Protein AF-A0A1C6E8L9-F1 (afdb_monomer_lite)

Structure (mmCIF, N/CA/C/O backbone):
data_AF-A0A1C6E8L9-F1
#
_entry.id   AF-A0A1C6E8L9-F1
#
loop_
_atom_site.group_PDB
_atom_site.id
_atom_site.type_symbol
_atom_site.label_atom_id
_atom_site.label_alt_id
_atom_site.label_comp_id
_atom_site.label_asym_id
_atom_site.label_entity_id
_atom_site.label_seq_id
_atom_site.pdbx_PDB_ins_code
_atom_site.Cartn_x
_atom_site.Cartn_y
_atom_site.Cartn_z
_atom_site.occupancy
_atom_site.B_iso_or_equiv
_atom_site.auth_seq_id
_atom_site.auth_comp_id
_atom_site.auth_asym_id
_atom_site.auth_atom_id
_atom_site.pdbx_PDB_model_num
ATOM 1 N N . MET A 1 1 ? -24.339 -8.749 -6.313 1.00 32.72 1 MET A N 1
ATOM 2 C CA . MET A 1 1 ? -23.671 -8.053 -7.428 1.00 32.72 1 MET A CA 1
ATOM 3 C C . MET A 1 1 ? -22.380 -7.524 -6.845 1.00 32.72 1 MET A C 1
ATOM 5 O O . MET A 1 1 ? -22.466 -6.809 -5.859 1.00 32.72 1 MET A O 1
ATOM 9 N N . ALA A 1 2 ? -21.226 -7.994 -7.317 1.00 40.34 2 ALA A N 1
ATOM 10 C CA . ALA A 1 2 ? -19.949 -7.449 -6.871 1.00 40.34 2 ALA A CA 1
ATOM 11 C C . ALA A 1 2 ? -19.791 -6.093 -7.561 1.00 40.34 2 ALA A C 1
ATOM 13 O O . ALA A 1 2 ? -19.711 -6.028 -8.787 1.00 40.34 2 ALA A O 1
ATOM 14 N N . GLU A 1 3 ? -19.892 -5.025 -6.783 1.00 45.06 3 GLU A N 1
ATOM 15 C CA . GLU A 1 3 ? -19.694 -3.667 -7.262 1.00 45.06 3 GLU A CA 1
ATOM 16 C C . GLU A 1 3 ? -18.187 -3.487 -7.452 1.00 45.06 3 GLU A C 1
ATOM 18 O O . GLU A 1 3 ? -17.420 -3.449 -6.494 1.00 45.06 3 GLU A O 1
ATOM 23 N N . ILE A 1 4 ? -17.755 -3.512 -8.713 1.00 48.84 4 ILE A N 1
ATOM 24 C CA . ILE A 1 4 ? -16.381 -3.204 -9.105 1.00 48.84 4 ILE A CA 1
ATOM 25 C C . ILE A 1 4 ? -16.209 -1.713 -8.827 1.00 48.84 4 ILE A C 1
ATOM 27 O O . ILE A 1 4 ? -16.719 -0.880 -9.578 1.00 48.84 4 ILE A O 1
ATOM 31 N N . ILE A 1 5 ? -15.562 -1.381 -7.709 1.00 51.97 5 ILE A N 1
ATOM 32 C CA . ILE A 1 5 ? -15.226 -0.002 -7.363 1.00 51.97 5 ILE A CA 1
ATOM 33 C C . ILE A 1 5 ? -14.360 0.550 -8.499 1.00 51.97 5 ILE A C 1
ATOM 35 O O . ILE A 1 5 ? -13.310 -0.000 -8.831 1.00 51.97 5 ILE A O 1
ATOM 39 N N . ALA A 1 6 ? -14.851 1.609 -9.142 1.00 41.75 6 ALA A N 1
ATOM 40 C CA . ALA A 1 6 ? -14.147 2.298 -10.209 1.00 41.75 6 ALA A CA 1
ATOM 41 C C . ALA A 1 6 ? -12.843 2.890 -9.653 1.00 41.75 6 ALA A C 1
ATOM 43 O O . ALA A 1 6 ? -12.856 3.797 -8.823 1.00 41.75 6 ALA A O 1
ATOM 44 N N . PHE A 1 7 ? -11.726 2.350 -10.134 1.00 47.88 7 PHE A N 1
ATOM 45 C CA . PHE A 1 7 ? -10.351 2.596 -9.695 1.00 47.88 7 PHE A CA 1
ATOM 46 C C . PHE A 1 7 ? -9.815 3.954 -10.199 1.00 47.88 7 PHE A C 1
ATOM 48 O O . PHE A 1 7 ? -8.829 4.023 -10.924 1.00 47.88 7 PHE A O 1
ATOM 55 N N . GLY A 1 8 ? -10.538 5.037 -9.908 1.00 47.56 8 GLY A N 1
ATOM 56 C CA . GLY A 1 8 ? -10.140 6.414 -10.240 1.00 47.56 8 GLY A CA 1
ATOM 57 C C . GLY A 1 8 ? -10.054 7.339 -9.024 1.00 47.56 8 GLY A C 1
ATOM 58 O O . GLY A 1 8 ? -9.501 8.428 -9.120 1.00 47.56 8 GLY A O 1
ATOM 59 N N . ALA A 1 9 ? -10.583 6.900 -7.883 1.00 56.69 9 ALA A N 1
ATOM 60 C CA . ALA A 1 9 ? -10.431 7.547 -6.592 1.00 56.69 9 ALA A CA 1
ATOM 61 C C . ALA A 1 9 ? -10.229 6.436 -5.563 1.00 56.69 9 ALA A C 1
ATOM 63 O O . ALA A 1 9 ? -11.107 5.584 -5.412 1.00 56.69 9 ALA A O 1
ATOM 64 N N . SER A 1 10 ? -9.073 6.415 -4.900 1.00 64.81 10 SER A N 1
ATOM 65 C CA . SER A 1 10 ? -8.866 5.544 -3.746 1.00 64.81 10 SER A CA 1
ATOM 66 C C . SER A 1 10 ? -9.991 5.822 -2.740 1.00 64.81 10 SER A C 1
ATOM 68 O O . SER A 1 10 ? -10.253 6.994 -2.449 1.00 64.81 10 SER A O 1
ATOM 70 N N . PRO A 1 11 ? -10.720 4.797 -2.271 1.00 75.38 11 PRO A N 1
ATOM 71 C CA . PRO A 1 11 ? -11.752 4.984 -1.267 1.00 75.38 11 PRO A CA 1
ATOM 72 C C . PRO A 1 11 ? -11.134 5.578 0.001 1.00 75.38 11 PRO A C 1
ATOM 74 O O . PRO A 1 11 ? -10.011 5.244 0.373 1.00 75.38 11 PRO A O 1
ATOM 77 N N . ASP A 1 12 ? -11.875 6.476 0.642 1.00 85.12 12 ASP A N 1
ATOM 78 C CA . ASP A 1 12 ? -11.463 7.095 1.898 1.00 85.12 12 ASP A CA 1
ATOM 79 C C . ASP A 1 12 ? -11.487 6.039 3.016 1.00 85.12 12 ASP A C 1
ATOM 81 O O . ASP A 1 12 ? -12.548 5.525 3.380 1.00 85.12 12 ASP A O 1
ATOM 85 N N . LEU A 1 13 ? -10.306 5.681 3.525 1.00 88.94 13 LEU A N 1
ATOM 86 C CA . LEU A 1 13 ? -10.141 4.645 4.544 1.00 88.94 13 LEU A CA 1
ATOM 87 C C . LEU A 1 13 ? -10.745 5.057 5.893 1.00 88.94 13 LEU A C 1
ATOM 89 O O . LEU A 1 13 ? -11.160 4.191 6.663 1.00 88.94 13 LEU A O 1
ATOM 93 N N . ASP A 1 14 ? -10.856 6.361 6.171 1.00 87.38 14 ASP A N 1
ATOM 94 C CA . ASP A 1 14 ? -11.329 6.866 7.463 1.00 87.38 14 ASP A CA 1
ATOM 95 C C . ASP A 1 14 ? -12.825 6.640 7.680 1.00 87.38 14 ASP A C 1
ATOM 97 O O . ASP A 1 14 ? -13.279 6.526 8.823 1.00 87.38 14 ASP A O 1
ATOM 101 N N . VAL A 1 15 ? -13.590 6.554 6.589 1.00 89.88 15 VAL A N 1
ATOM 102 C CA . VAL A 1 15 ? -15.046 6.347 6.616 1.00 89.88 15 VAL A CA 1
ATOM 103 C C . VAL A 1 15 ? -15.451 4.880 6.488 1.00 89.88 15 VAL A C 1
ATOM 105 O O . VAL A 1 15 ? -16.620 4.547 6.700 1.00 89.88 15 VAL A O 1
ATOM 108 N N . MET A 1 16 ? -14.517 4.002 6.122 1.00 92.06 16 MET A N 1
ATOM 109 C CA . MET A 1 16 ? -14.787 2.581 5.943 1.00 92.06 16 MET A CA 1
ATOM 110 C C . MET A 1 16 ? -14.877 1.871 7.292 1.00 92.06 16 MET A C 1
ATOM 112 O O . MET A 1 16 ? -14.066 2.074 8.192 1.00 92.06 16 MET A O 1
ATOM 116 N N . ASP A 1 17 ? -15.866 0.988 7.429 1.00 93.50 17 ASP A N 1
ATOM 117 C CA . ASP A 1 17 ? -15.915 0.095 8.580 1.00 93.50 17 ASP A CA 1
ATOM 118 C C . ASP A 1 17 ? -14.879 -1.036 8.453 1.00 93.50 17 ASP A C 1
ATOM 120 O O . ASP A 1 17 ? -14.337 -1.324 7.384 1.00 93.50 17 ASP A O 1
ATOM 124 N N . ARG A 1 18 ? -14.621 -1.729 9.565 1.00 93.75 18 ARG A N 1
ATOM 125 C CA . ARG A 1 18 ? -13.660 -2.841 9.627 1.00 93.75 18 ARG A CA 1
ATOM 126 C C . ARG A 1 18 ? -13.937 -3.940 8.595 1.00 93.75 18 ARG A C 1
ATOM 128 O O . ARG A 1 18 ? -12.996 -4.562 8.099 1.00 93.75 18 ARG A O 1
ATOM 135 N N . GLN A 1 19 ? -15.205 -4.214 8.284 1.00 95.00 19 GLN A N 1
ATOM 136 C CA . GLN A 1 19 ? -15.564 -5.243 7.309 1.00 95.00 19 GLN A CA 1
ATOM 137 C C . GLN A 1 19 ? -15.210 -4.788 5.889 1.00 95.00 19 GLN A C 1
ATOM 139 O O . GLN A 1 19 ? -14.638 -5.568 5.126 1.00 95.00 19 GLN A O 1
ATOM 144 N N . ALA A 1 20 ? -15.505 -3.533 5.556 1.00 93.62 20 ALA A N 1
ATOM 145 C CA . ALA A 1 20 ? -15.147 -2.908 4.295 1.00 93.62 20 ALA A CA 1
ATOM 146 C C . ALA A 1 20 ? -13.623 -2.818 4.131 1.00 93.62 20 ALA A C 1
ATOM 148 O O . ALA A 1 20 ? -13.115 -3.209 3.083 1.00 93.62 20 ALA A O 1
ATOM 149 N N . LEU A 1 21 ? -12.890 -2.403 5.171 1.00 95.44 21 LEU A N 1
ATOM 150 C CA . LEU A 1 21 ? -11.422 -2.371 5.174 1.00 95.44 21 LEU A CA 1
ATOM 151 C C . LEU A 1 21 ? -10.835 -3.766 4.930 1.00 95.44 21 LEU A C 1
ATOM 153 O O . LEU A 1 21 ? -9.979 -3.941 4.071 1.00 95.44 21 LEU A O 1
ATOM 157 N N . THR A 1 22 ? -11.358 -4.794 5.606 1.00 95.81 22 THR A N 1
ATOM 158 C CA . THR A 1 22 ? -10.901 -6.182 5.409 1.00 95.81 22 THR A CA 1
ATOM 159 C C . THR A 1 22 ? -11.168 -6.675 3.984 1.00 95.81 22 THR A C 1
ATOM 161 O O . THR A 1 22 ? -10.326 -7.346 3.383 1.00 95.81 22 THR A O 1
ATOM 164 N N . ALA A 1 23 ? -12.339 -6.355 3.424 1.00 95.31 23 ALA A N 1
ATOM 165 C CA . ALA A 1 23 ? -12.675 -6.708 2.048 1.00 95.31 23 ALA A CA 1
ATOM 166 C C . ALA A 1 23 ? -11.775 -5.980 1.041 1.00 95.31 23 ALA A C 1
ATOM 168 O O . ALA A 1 23 ? -11.356 -6.581 0.050 1.00 95.31 23 ALA A O 1
ATOM 169 N N . TYR A 1 24 ? -11.447 -4.717 1.316 1.00 93.94 24 TYR A N 1
ATOM 170 C CA . TYR A 1 24 ? -10.581 -3.915 0.467 1.00 93.94 24 TYR A CA 1
ATOM 171 C C . TYR A 1 24 ? -9.128 -4.385 0.523 1.00 93.94 24 TYR A C 1
ATOM 173 O O . TYR A 1 24 ? -8.537 -4.627 -0.524 1.00 93.94 24 TYR A O 1
ATOM 181 N N . LEU A 1 25 ? -8.599 -4.691 1.710 1.00 95.94 25 LEU A N 1
ATOM 182 C CA . LEU A 1 25 ? -7.291 -5.331 1.869 1.00 95.94 25 LEU A CA 1
ATOM 183 C C . LEU A 1 25 ? -7.193 -6.644 1.077 1.00 95.94 25 LEU A C 1
ATOM 185 O O . LEU A 1 25 ? -6.180 -6.929 0.443 1.00 95.94 25 LEU A O 1
ATOM 189 N N . ALA A 1 26 ? -8.257 -7.454 1.081 1.00 96.56 26 ALA A N 1
ATOM 190 C CA . ALA A 1 26 ? -8.303 -8.692 0.307 1.00 96.56 26 ALA A CA 1
ATOM 191 C C . ALA A 1 26 ? -8.351 -8.461 -1.216 1.00 96.56 26 ALA A C 1
ATOM 193 O O . ALA A 1 26 ? -7.971 -9.352 -1.976 1.00 96.56 26 ALA A O 1
ATOM 194 N N . GLU A 1 27 ? -8.843 -7.311 -1.681 1.00 95.00 27 GLU A N 1
ATOM 195 C CA . GLU A 1 27 ? -8.752 -6.893 -3.085 1.00 95.00 27 GLU A CA 1
ATOM 196 C C . GLU A 1 27 ? -7.332 -6.432 -3.425 1.00 95.00 27 GLU A C 1
ATOM 198 O O . GLU A 1 27 ? -6.755 -6.946 -4.381 1.00 95.00 27 GLU A O 1
ATOM 203 N N . ILE A 1 28 ? -6.738 -5.555 -2.608 1.00 95.25 28 ILE A N 1
ATOM 204 C CA . ILE A 1 28 ? -5.368 -5.057 -2.811 1.00 95.25 28 ILE A CA 1
ATOM 205 C C . ILE A 1 28 ? -4.368 -6.214 -2.856 1.00 95.25 28 ILE A C 1
ATOM 207 O O . ILE A 1 28 ? -3.619 -6.339 -3.820 1.00 95.25 28 ILE A O 1
ATOM 211 N N . ARG A 1 29 ? -4.445 -7.158 -1.910 1.00 96.12 29 ARG A N 1
ATOM 212 C CA . ARG A 1 29 ? -3.592 -8.360 -1.907 1.00 96.12 29 ARG A CA 1
ATOM 213 C C . ARG A 1 29 ? -3.770 -9.241 -3.143 1.00 96.12 29 ARG A C 1
ATOM 215 O O . ARG A 1 29 ? -2.808 -9.841 -3.608 1.00 96.12 29 ARG A O 1
ATOM 222 N N . ARG A 1 30 ? -4.990 -9.340 -3.686 1.00 96.31 30 ARG A N 1
ATOM 223 C CA . ARG A 1 30 ? -5.230 -10.073 -4.942 1.00 96.31 30 ARG A CA 1
ATOM 224 C C . ARG A 1 30 ? -4.610 -9.359 -6.136 1.00 96.31 30 ARG A C 1
ATOM 226 O O . ARG A 1 30 ? -4.139 -10.031 -7.048 1.00 96.31 30 ARG A O 1
ATOM 233 N N . ARG A 1 31 ? -4.611 -8.026 -6.133 1.00 94.12 31 ARG A N 1
ATOM 234 C CA . ARG A 1 31 ? -3.979 -7.231 -7.184 1.00 94.12 31 ARG A CA 1
ATOM 235 C C . ARG A 1 31 ? -2.461 -7.328 -7.131 1.00 94.12 31 ARG A C 1
ATOM 237 O O . ARG A 1 31 ? -1.885 -7.562 -8.182 1.00 94.12 31 ARG A O 1
ATOM 244 N N . ILE A 1 32 ? -1.861 -7.229 -5.944 1.00 95.69 32 ILE A N 1
ATOM 245 C CA . ILE A 1 32 ? -0.420 -7.446 -5.742 1.00 95.69 32 ILE A CA 1
ATOM 246 C C . ILE A 1 32 ? -0.026 -8.818 -6.291 1.00 95.69 32 ILE A C 1
ATOM 248 O O . ILE A 1 32 ? 0.774 -8.890 -7.208 1.00 95.69 32 ILE A O 1
ATOM 252 N N . ALA A 1 33 ? -0.713 -9.891 -5.883 1.00 96.69 33 ALA A N 1
ATOM 253 C CA . ALA A 1 33 ? -0.414 -11.231 -6.393 1.00 96.69 33 ALA A CA 1
ATOM 254 C C . ALA A 1 33 ? -0.535 -11.347 -7.929 1.00 96.69 33 ALA A C 1
ATOM 256 O O . ALA A 1 33 ? 0.256 -12.032 -8.571 1.00 96.69 33 ALA A O 1
ATOM 257 N N . ALA A 1 34 ? -1.518 -10.677 -8.539 1.00 95.75 34 ALA A N 1
ATOM 258 C CA . ALA A 1 34 ? -1.658 -10.643 -9.995 1.00 95.75 34 ALA A CA 1
ATOM 259 C C . ALA A 1 34 ? -0.586 -9.777 -10.685 1.00 95.75 34 ALA A C 1
ATOM 261 O O . ALA A 1 34 ? -0.290 -9.988 -11.863 1.00 95.75 34 ALA A O 1
ATOM 262 N N . LEU A 1 35 ? -0.051 -8.780 -9.981 1.00 94.75 35 LEU A N 1
ATOM 263 C CA . LEU A 1 35 ? 1.036 -7.926 -10.436 1.00 94.75 35 LEU A CA 1
ATOM 264 C C . LEU A 1 35 ? 2.371 -8.680 -10.343 1.00 94.75 35 LEU A C 1
ATOM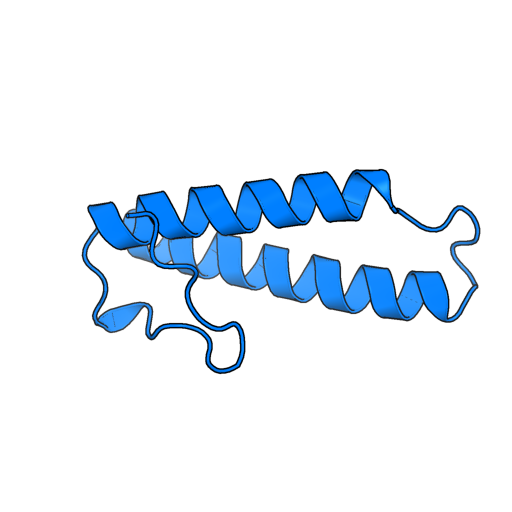 266 O O . LEU A 1 35 ? 3.124 -8.656 -11.311 1.00 94.75 35 LEU A O 1
ATOM 270 N N . ASP A 1 36 ? 2.600 -9.447 -9.277 1.00 95.88 36 ASP A N 1
ATOM 271 C CA . ASP A 1 36 ? 3.767 -10.323 -9.087 1.00 95.88 36 ASP A CA 1
ATOM 272 C C . ASP A 1 36 ? 3.894 -11.368 -10.198 1.00 95.88 36 ASP A C 1
ATOM 274 O O . ASP A 1 36 ? 4.968 -11.592 -10.747 1.00 95.88 36 ASP A O 1
ATOM 278 N N . GLU A 1 37 ? 2.777 -11.973 -10.614 1.00 96.44 37 GLU A N 1
ATOM 279 C CA . GLU A 1 37 ? 2.758 -12.902 -11.756 1.00 96.44 37 GLU A CA 1
ATOM 280 C C . GLU A 1 37 ? 3.191 -12.246 -13.079 1.00 96.44 37 GLU A C 1
ATOM 282 O O . GLU A 1 37 ? 3.494 -12.935 -14.057 1.00 96.44 37 GLU A O 1
ATOM 287 N N . ARG A 1 38 ? 3.188 -10.912 -13.128 1.00 94.19 38 ARG A N 1
ATOM 288 C CA . ARG A 1 38 ? 3.528 -10.090 -14.289 1.00 94.19 38 ARG A CA 1
ATOM 289 C C . ARG A 1 38 ? 4.826 -9.306 -14.088 1.00 94.19 38 ARG A C 1
ATOM 291 O O . ARG A 1 38 ? 5.085 -8.409 -14.891 1.00 94.19 38 ARG A O 1
ATOM 298 N N . GLU A 1 39 ? 5.618 -9.643 -13.067 1.00 95.81 39 GLU A N 1
ATOM 299 C CA . GLU A 1 39 ? 6.923 -9.034 -12.805 1.00 95.81 39 GLU A CA 1
ATOM 300 C C . GLU A 1 39 ? 7.806 -9.084 -14.069 1.00 95.81 39 GLU A C 1
ATOM 302 O O . GLU A 1 39 ? 8.032 -10.159 -14.643 1.00 95.81 39 GLU A O 1
ATOM 307 N N . PRO A 1 40 ? 8.308 -7.933 -14.550 1.00 96.06 40 PRO A N 1
ATOM 308 C CA . PRO A 1 40 ? 9.208 -7.907 -15.693 1.00 96.06 40 PRO A CA 1
A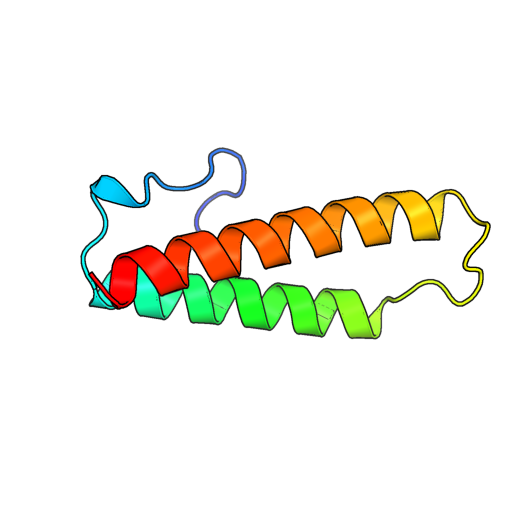TOM 309 C C . PRO A 1 40 ? 10.562 -8.541 -15.361 1.00 96.06 40 PRO A C 1
ATOM 311 O O . PRO A 1 40 ? 11.269 -8.097 -14.464 1.00 96.06 40 PRO A O 1
ATOM 314 N N . GLU A 1 41 ? 10.996 -9.512 -16.170 1.00 93.75 41 GLU A N 1
ATOM 315 C CA . GLU A 1 41 ? 12.290 -10.193 -15.977 1.00 93.75 41 GLU A CA 1
ATOM 316 C C . GLU A 1 41 ? 13.497 -9.235 -16.023 1.00 93.75 41 GLU A C 1
A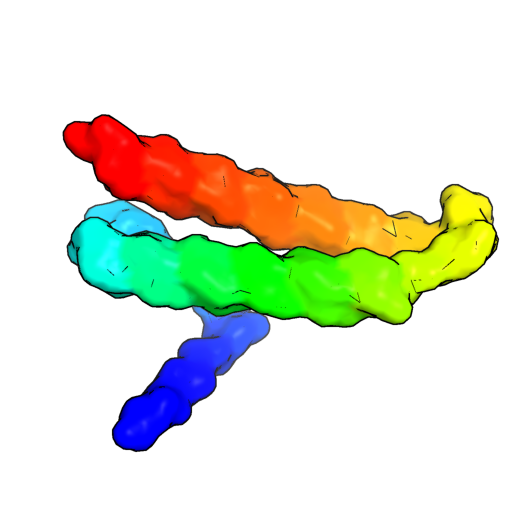TOM 318 O O . GLU A 1 41 ? 14.557 -9.511 -15.457 1.00 93.75 41 GLU A O 1
ATOM 323 N N . ASN A 1 42 ? 13.364 -8.116 -16.743 1.00 95.12 42 ASN A N 1
ATOM 324 C CA . ASN A 1 42 ? 14.413 -7.112 -16.851 1.00 95.12 42 ASN A CA 1
ATOM 325 C C . ASN A 1 42 ? 14.223 -5.998 -15.817 1.00 95.12 42 ASN A C 1
ATOM 327 O O . ASN A 1 42 ? 13.588 -4.983 -16.102 1.00 95.12 42 ASN A O 1
ATOM 331 N N . MET A 1 43 ? 14.909 -6.147 -14.687 1.00 91.94 43 MET A N 1
ATOM 332 C CA . MET A 1 43 ? 14.942 -5.190 -13.572 1.00 91.94 43 MET A CA 1
ATOM 333 C C . MET A 1 43 ? 15.544 -3.811 -13.902 1.00 91.94 43 MET A C 1
ATOM 335 O O . MET A 1 43 ? 15.592 -2.939 -13.047 1.00 91.94 43 MET A O 1
ATOM 339 N N . SER A 1 44 ? 16.067 -3.608 -15.115 1.00 93.81 44 SER A N 1
ATOM 340 C CA . SER A 1 44 ? 16.586 -2.310 -15.586 1.00 93.81 44 SER A CA 1
ATOM 341 C C . SER A 1 44 ? 15.730 -1.682 -16.687 1.00 93.81 44 SER A C 1
ATOM 343 O O . SER A 1 44 ? 16.161 -0.742 -17.356 1.00 93.81 44 SER A O 1
ATOM 345 N N . SER A 1 45 ? 14.560 -2.264 -16.953 1.00 95.31 45 SER A N 1
ATOM 346 C CA . SER A 1 45 ? 13.633 -1.762 -17.960 1.00 95.31 45 SER A CA 1
ATOM 347 C C . SER A 1 45 ? 12.645 -0.773 -17.357 1.00 95.31 45 SER A C 1
ATOM 349 O O . SER A 1 45 ? 12.210 -0.948 -16.228 1.00 95.31 45 SER A O 1
ATOM 351 N N . GLU A 1 46 ? 12.206 0.188 -18.166 1.00 96.25 46 GLU A N 1
ATOM 352 C CA . GLU A 1 46 ? 11.121 1.115 -17.813 1.00 96.25 46 GLU A CA 1
ATOM 353 C C . GLU A 1 46 ? 9.840 0.368 -17.400 1.00 96.25 46 GLU A C 1
ATOM 355 O O . GLU A 1 46 ? 9.131 0.797 -16.503 1.00 96.25 46 GLU A O 1
ATOM 360 N N . ALA A 1 47 ? 9.583 -0.812 -17.979 1.00 94.94 47 ALA A N 1
ATOM 361 C CA . ALA A 1 47 ? 8.464 -1.658 -17.573 1.00 94.94 47 ALA A CA 1
ATOM 362 C C . ALA A 1 47 ? 8.597 -2.176 -16.130 1.00 94.94 47 ALA A C 1
ATOM 364 O O . ALA A 1 47 ? 7.584 -2.333 -15.456 1.00 94.94 47 ALA A O 1
ATOM 365 N N . TYR A 1 48 ? 9.820 -2.470 -15.671 1.00 95.94 48 TYR A N 1
ATOM 366 C CA . TYR A 1 48 ? 10.070 -2.834 -14.276 1.00 95.94 48 TYR A CA 1
ATOM 367 C C . TYR A 1 48 ? 9.893 -1.627 -13.360 1.00 95.94 48 TYR A C 1
ATOM 369 O O . TYR A 1 48 ? 9.287 -1.778 -12.309 1.00 95.94 48 TYR A O 1
ATOM 377 N N . ASP A 1 49 ? 10.354 -0.444 -13.771 1.00 96.31 49 ASP A N 1
ATOM 378 C CA . ASP A 1 49 ? 10.155 0.785 -12.998 1.00 96.31 49 ASP A CA 1
ATOM 379 C C . ASP A 1 49 ? 8.651 1.080 -12.820 1.00 96.31 49 ASP A C 1
ATOM 381 O O . ASP A 1 49 ? 8.190 1.250 -11.696 1.00 96.31 49 ASP A O 1
ATOM 385 N N . GLU A 1 50 ? 7.856 1.018 -13.898 1.00 95.81 50 GLU A N 1
ATOM 386 C CA . GLU A 1 50 ? 6.391 1.178 -13.840 1.00 95.81 50 GLU A CA 1
ATOM 387 C C . GLU A 1 50 ? 5.713 0.111 -12.965 1.00 95.81 50 GLU A C 1
ATOM 389 O O . GLU A 1 50 ? 4.815 0.414 -12.178 1.00 95.81 50 GLU A O 1
ATOM 394 N N . TRP A 1 51 ? 6.136 -1.150 -13.099 1.00 96.69 51 TRP A N 1
ATOM 395 C CA . TRP A 1 51 ? 5.635 -2.252 -12.277 1.00 96.69 51 TRP A CA 1
ATOM 396 C C . TRP A 1 51 ? 5.967 -2.043 -10.795 1.00 96.69 51 TRP A C 1
ATOM 398 O O . TRP A 1 51 ? 5.093 -2.232 -9.952 1.00 96.69 51 TRP A O 1
ATOM 408 N N . SER A 1 52 ? 7.195 -1.615 -10.489 1.00 95.50 52 SER A N 1
ATOM 409 C CA . SER A 1 52 ? 7.682 -1.370 -9.129 1.00 95.50 52 SER A CA 1
ATOM 410 C C . SER A 1 52 ? 6.917 -0.220 -8.487 1.00 95.50 52 SER A C 1
ATOM 412 O O . SER A 1 52 ? 6.478 -0.347 -7.351 1.00 95.50 52 SER A O 1
ATOM 414 N N . GLU A 1 53 ? 6.682 0.869 -9.223 1.00 96.38 53 GLU A N 1
ATOM 415 C CA . GLU A 1 53 ? 5.863 1.986 -8.746 1.00 96.38 53 GLU A CA 1
ATOM 416 C C . GLU A 1 53 ? 4.420 1.551 -8.450 1.00 96.38 53 GLU A C 1
ATOM 418 O O . GLU A 1 53 ? 3.840 1.966 -7.445 1.00 96.38 53 GLU A O 1
ATOM 423 N N . GLU A 1 54 ? 3.802 0.727 -9.307 1.00 94.94 54 GLU A N 1
ATOM 424 C CA . GLU A 1 54 ? 2.459 0.192 -9.042 1.00 94.94 54 GLU A CA 1
ATOM 425 C C . GLU A 1 54 ? 2.457 -0.750 -7.829 1.00 94.94 54 GLU A C 1
ATOM 427 O O . GLU A 1 54 ? 1.535 -0.689 -7.014 1.00 94.94 54 GLU A O 1
ATOM 432 N N . HIS A 1 55 ? 3.480 -1.596 -7.694 1.00 95.25 55 HIS A N 1
ATOM 433 C CA . HIS A 1 55 ? 3.619 -2.535 -6.585 1.00 95.25 55 HIS A CA 1
ATOM 434 C C . HIS A 1 55 ? 3.783 -1.802 -5.248 1.00 95.25 55 HIS A C 1
ATOM 436 O O . HIS A 1 55 ? 3.002 -2.049 -4.331 1.00 95.25 55 HIS A O 1
ATOM 442 N N . GLU A 1 56 ? 4.699 -0.832 -5.172 1.00 96.00 56 GLU A N 1
ATOM 443 C CA . GLU A 1 56 ? 4.932 -0.004 -3.979 1.00 96.00 56 GLU A CA 1
ATOM 444 C C . GLU A 1 56 ? 3.656 0.727 -3.539 1.00 96.00 56 GLU A C 1
ATOM 446 O O . GLU A 1 56 ? 3.268 0.658 -2.377 1.00 96.00 56 GLU A O 1
ATOM 451 N N . GLN A 1 57 ? 2.922 1.348 -4.471 1.00 95.44 57 GLN A N 1
ATOM 452 C CA . GLN A 1 57 ? 1.662 2.032 -4.144 1.00 95.44 57 GLN A CA 1
ATOM 453 C C . GLN A 1 57 ? 0.599 1.089 -3.564 1.00 95.44 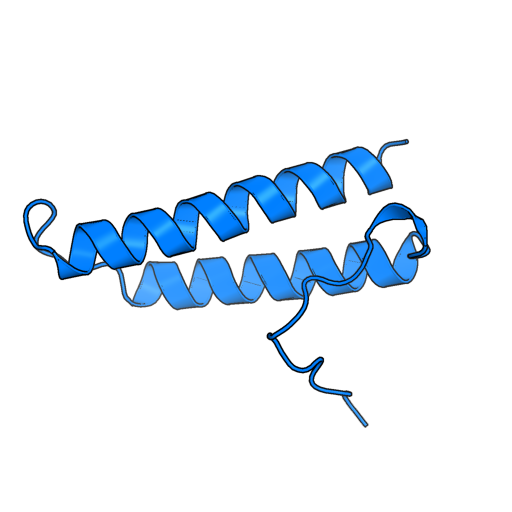57 GLN A C 1
ATOM 455 O O . GLN A 1 57 ? -0.233 1.505 -2.754 1.00 95.44 57 GLN A O 1
ATOM 460 N N . LEU A 1 58 ? 0.570 -0.167 -4.015 1.00 95.31 58 LEU A N 1
ATOM 461 C CA . LEU A 1 58 ? -0.362 -1.162 -3.494 1.00 95.31 58 LEU A CA 1
ATOM 462 C C . LEU A 1 58 ? 0.080 -1.694 -2.129 1.00 95.31 58 LEU A C 1
ATOM 464 O O . LEU A 1 58 ? -0.790 -1.962 -1.300 1.00 95.31 58 LEU A O 1
ATOM 468 N N . GLU A 1 59 ? 1.383 -1.845 -1.895 1.00 96.38 59 GLU A N 1
ATOM 469 C CA . GLU A 1 59 ? 1.939 -2.230 -0.594 1.00 96.38 59 GLU A CA 1
ATOM 470 C C . GLU A 1 59 ? 1.693 -1.149 0.461 1.00 96.38 59 GLU A C 1
ATOM 472 O O . GLU A 1 59 ? 1.095 -1.456 1.491 1.00 96.38 59 GLU A O 1
ATOM 477 N N . ASP A 1 60 ? 2.018 0.111 0.158 1.00 96.31 60 ASP A N 1
ATOM 478 C CA . ASP A 1 60 ? 1.760 1.256 1.043 1.00 96.31 60 ASP A CA 1
ATOM 479 C C . ASP A 1 60 ? 0.276 1.326 1.431 1.00 96.31 60 ASP A C 1
ATOM 481 O O . ASP A 1 60 ? -0.089 1.446 2.600 1.00 96.31 60 ASP A O 1
ATOM 485 N N . LEU A 1 61 ? -0.614 1.161 0.448 1.00 95.19 61 LEU A N 1
ATOM 486 C CA . LEU A 1 61 ? -2.051 1.155 0.694 1.00 95.19 61 LEU A CA 1
ATOM 487 C C . LEU A 1 61 ? -2.505 -0.056 1.526 1.00 95.19 61 LEU A C 1
ATOM 489 O O . LEU A 1 61 ? -3.442 0.054 2.319 1.00 95.19 61 LEU A O 1
ATOM 493 N N . ALA A 1 62 ? -1.907 -1.232 1.322 1.00 95.94 62 ALA A N 1
ATOM 494 C CA . ALA A 1 62 ? -2.231 -2.416 2.111 1.00 95.94 62 ALA A CA 1
ATOM 495 C C . ALA A 1 62 ? -1.846 -2.224 3.583 1.00 95.94 62 ALA A C 1
ATOM 497 O O . ALA A 1 62 ? -2.619 -2.629 4.459 1.00 95.94 62 ALA A O 1
ATOM 498 N N . ASP A 1 63 ? -0.701 -1.592 3.832 1.00 96.50 63 ASP A N 1
ATOM 499 C CA . ASP A 1 63 ? -0.212 -1.262 5.167 1.00 96.50 63 ASP A CA 1
ATOM 500 C C . ASP A 1 63 ? -1.094 -0.196 5.834 1.00 96.50 63 ASP A C 1
ATOM 502 O O . ASP A 1 63 ? -1.569 -0.422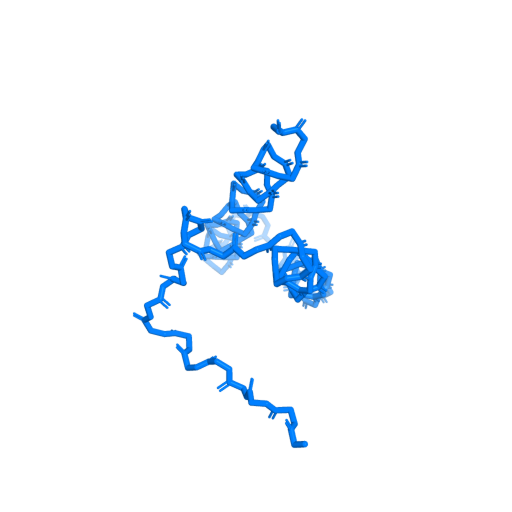 6.946 1.00 96.50 63 ASP A O 1
ATOM 506 N N . ASP A 1 64 ? -1.471 0.873 5.122 1.00 95.62 64 ASP A N 1
ATOM 507 C CA . ASP A 1 64 ? -2.420 1.883 5.622 1.00 95.62 64 ASP A CA 1
ATOM 508 C C . ASP A 1 64 ? -3.768 1.257 6.043 1.00 95.62 64 ASP A C 1
ATOM 510 O O . ASP A 1 64 ? -4.358 1.597 7.075 1.00 95.62 64 ASP A O 1
ATOM 514 N N . ILE A 1 65 ? -4.282 0.306 5.249 1.00 95.19 65 ILE A N 1
ATOM 515 C CA . ILE A 1 65 ? -5.524 -0.411 5.576 1.00 95.19 65 ILE A CA 1
ATOM 516 C C . ILE A 1 65 ? -5.333 -1.311 6.804 1.00 95.19 65 ILE A C 1
ATOM 518 O O . ILE A 1 65 ? -6.250 -1.422 7.624 1.00 95.19 65 ILE A O 1
ATOM 522 N N . LEU A 1 66 ? -4.187 -1.988 6.922 1.00 96.00 66 LEU A N 1
ATOM 523 C CA . LEU A 1 66 ? -3.867 -2.840 8.068 1.00 96.00 66 LEU A CA 1
ATOM 524 C C . LEU A 1 66 ? -3.809 -2.026 9.358 1.00 96.00 66 LEU A C 1
ATOM 526 O O . LEU A 1 66 ? -4.500 -2.385 10.313 1.00 96.00 66 LEU A O 1
ATOM 530 N N . ASP A 1 67 ? -3.092 -0.905 9.349 1.00 95.44 67 ASP A N 1
ATOM 531 C CA . ASP A 1 67 ? -3.003 0.014 10.484 1.00 95.44 67 ASP A CA 1
ATOM 532 C C . ASP A 1 67 ? -4.400 0.467 10.929 1.00 95.44 67 ASP A C 1
ATOM 534 O O . ASP A 1 67 ? -4.739 0.427 12.115 1.00 95.44 67 ASP A O 1
ATOM 538 N N . ARG A 1 68 ? -5.278 0.791 9.970 1.00 93.06 68 ARG A N 1
ATOM 539 C CA . ARG A 1 68 ? -6.662 1.194 10.257 1.00 93.06 68 ARG A CA 1
ATOM 540 C C . ARG A 1 68 ? -7.526 0.070 10.831 1.00 93.06 68 ARG A C 1
ATOM 542 O O . ARG A 1 68 ? -8.468 0.336 11.578 1.00 93.06 68 ARG A O 1
ATOM 549 N N . ILE A 1 69 ? -7.254 -1.181 10.460 1.00 94.69 69 ILE A N 1
ATOM 550 C CA . ILE A 1 69 ? -7.917 -2.354 11.041 1.00 94.69 69 ILE A CA 1
ATOM 551 C C . ILE A 1 69 ? -7.391 -2.614 12.457 1.00 94.69 69 ILE A C 1
ATOM 553 O O . ILE A 1 69 ? -8.143 -3.108 13.293 1.00 94.69 69 ILE A O 1
ATOM 557 N N . GLU A 1 70 ? -6.126 -2.349 12.752 1.00 92.69 70 GLU A N 1
ATOM 558 C CA . GLU A 1 70 ? -5.542 -2.644 14.065 1.00 92.69 70 GLU A CA 1
ATOM 559 C C . GLU A 1 70 ? -5.848 -1.579 15.133 1.00 92.69 70 GLU A C 1
ATOM 561 O O . GLU A 1 70 ? -5.805 -1.899 16.324 1.00 92.69 70 GLU A O 1
ATOM 566 N N . GLU A 1 71 ? -6.248 -0.373 14.714 1.00 87.50 71 GLU A N 1
ATOM 567 C CA . GLU A 1 71 ? -6.821 0.691 15.563 1.00 87.50 71 GLU A CA 1
ATOM 568 C C . GLU A 1 71 ? -8.181 0.315 16.202 1.00 87.50 71 GLU A C 1
ATOM 570 O O . GLU A 1 71 ? -8.380 0.670 17.390 1.00 87.50 71 GLU A O 1
#

Secondary structure (DSSP, 8-state):
------TTS---GGG--HHHHHHHHHHHHHHHHHHHTT--S-TTSHHHHHHHHHHHHHHHHHHHHHHHHH-

Foldseek 3Di:
DPPPPDPPDDDDLVPDDLVRLVVVLVVLVVVLVVLVVVQDPDCPDPVNVVSVVVNVVSVVSSVVSVVSNVD

Sequence (71 aa):
MAEIIAFGASPDLDVMDRQALTAYLAEIRRRIAALDEREPENMSSEAYDEWSEEHEQLEDLADDILDRIEE

pLDDT: mean 87.73, std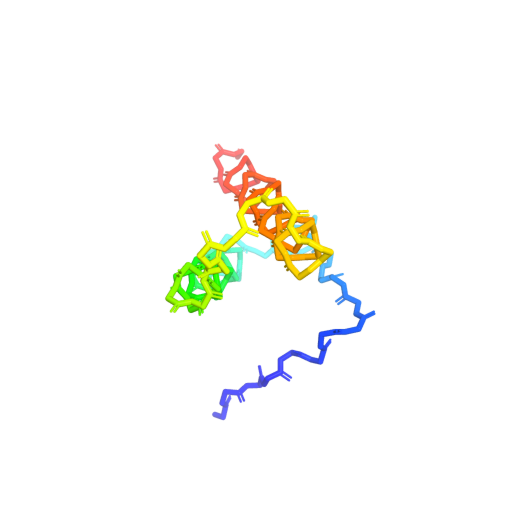 16.79, range [32.72, 96.69]

Radius of gyration: 13.78 Å; chains: 1; bounding box: 40×20×34 Å